Protein AF-A0A7W1N0D7-F1 (afdb_monomer_lite)

Radius of gyration: 19.61 Å; chains: 1; bounding box: 54×35×54 Å

Foldseek 3Di:
DFPLLLLLVVLLVCVVVDPAAEAEGERPPQQLHPWFWKWFAAPQGHIYTYTLAASCASNSVSRHHTPWMFRLNVFPQFAPPDDSHCCVRGTGVSLRVCVRVPDDRPNRHHTDDSVPGHHDDDDDWDDDDVDIRWDFSDADPVRDTDTPPPPPPPVPPPDDDDPDPDDDDDPPPDPPDDD

pLDDT: mean 85.43, std 19.37, range [36.5, 98.88]

Structure (mmCIF, N/CA/C/O backbone):
data_AF-A0A7W1N0D7-F1
#
_entry.id   AF-A0A7W1N0D7-F1
#
loop_
_atom_site.group_PDB
_atom_site.id
_atom_site.type_symbol
_atom_site.label_atom_id
_atom_site.label_alt_id
_atom_site.label_comp_id
_atom_site.label_asym_id
_atom_site.label_entity_id
_atom_site.label_seq_id
_atom_site.pdbx_PDB_ins_code
_atom_site.Cartn_x
_atom_site.Cartn_y
_atom_site.Cartn_z
_atom_site.occupancy
_atom_site.B_iso_or_equiv
_atom_site.auth_seq_id
_atom_site.auth_comp_id
_atom_site.auth_asym_id
_atom_site.auth_atom_id
_atom_site.pdbx_PDB_model_num
ATOM 1 N N . ARG A 1 1 ? 9.810 10.603 13.939 1.00 48.31 1 ARG A N 1
ATOM 2 C CA . ARG A 1 1 ? 8.700 9.659 14.224 1.00 48.31 1 ARG A CA 1
ATOM 3 C C . ARG A 1 1 ? 7.966 9.456 12.907 1.00 48.31 1 ARG A C 1
ATOM 5 O O . ARG A 1 1 ? 7.463 10.435 12.378 1.00 48.31 1 ARG A O 1
ATOM 12 N N . HIS A 1 2 ? 8.008 8.263 12.324 1.00 62.00 2 HIS A N 1
ATOM 13 C CA . HIS A 1 2 ? 7.472 8.038 10.980 1.00 62.00 2 HIS A CA 1
ATOM 14 C C . HIS A 1 2 ? 6.020 7.571 11.059 1.00 62.00 2 HIS A C 1
ATOM 16 O O . HIS A 1 2 ? 5.681 6.726 11.882 1.00 62.00 2 HIS A O 1
ATOM 22 N N . ALA A 1 3 ? 5.156 8.186 10.255 1.00 88.25 3 ALA A N 1
ATOM 23 C CA . ALA A 1 3 ? 3.706 8.131 10.410 1.00 88.25 3 ALA A CA 1
ATOM 24 C C . ALA A 1 3 ? 3.054 7.059 9.516 1.00 88.25 3 ALA A C 1
ATOM 26 O O . ALA A 1 3 ? 1.999 7.303 8.942 1.00 88.25 3 ALA A O 1
ATOM 27 N N . VAL A 1 4 ? 3.682 5.881 9.387 1.00 94.25 4 VAL A N 1
ATOM 28 C CA . VAL A 1 4 ? 3.226 4.793 8.495 1.00 94.25 4 VAL A CA 1
ATOM 29 C C . VAL A 1 4 ? 1.788 4.375 8.824 1.00 94.25 4 VAL A C 1
ATOM 31 O O . VAL A 1 4 ? 0.926 4.389 7.952 1.00 94.25 4 VAL A O 1
ATOM 34 N N . ARG A 1 5 ? 1.490 4.135 10.110 1.00 92.25 5 ARG A N 1
ATOM 35 C CA . ARG A 1 5 ? 0.125 3.856 10.592 1.00 92.25 5 ARG A CA 1
ATOM 36 C C . ARG A 1 5 ? -0.861 4.968 10.254 1.00 92.25 5 ARG A C 1
ATOM 38 O O . ARG A 1 5 ? -1.961 4.684 9.802 1.00 92.25 5 ARG A O 1
ATOM 45 N N . SER A 1 6 ? -0.482 6.228 10.454 1.00 91.75 6 SER A N 1
ATOM 46 C CA . SER A 1 6 ? -1.364 7.355 10.135 1.00 91.75 6 SER A CA 1
ATOM 47 C C . SER A 1 6 ? -1.637 7.448 8.634 1.00 91.75 6 SER A C 1
ATOM 49 O O . SER A 1 6 ? -2.770 7.703 8.248 1.00 91.75 6 SER A O 1
ATOM 51 N N . ALA A 1 7 ? -0.637 7.193 7.790 1.00 95.31 7 ALA A N 1
ATOM 52 C CA . ALA A 1 7 ? -0.799 7.177 6.341 1.00 95.31 7 ALA A CA 1
ATOM 53 C C . ALA A 1 7 ? -1.690 6.024 5.861 1.00 95.31 7 ALA A C 1
ATOM 55 O O . ALA A 1 7 ? -2.559 6.258 5.029 1.00 95.31 7 ALA A O 1
ATOM 56 N N . ALA A 1 8 ? -1.561 4.829 6.445 1.00 95.81 8 ALA A N 1
ATOM 57 C CA . ALA A 1 8 ? -2.468 3.718 6.163 1.00 95.81 8 ALA A CA 1
ATOM 58 C C . ALA A 1 8 ? -3.924 4.056 6.534 1.00 95.81 8 ALA A C 1
ATOM 60 O O . ALA A 1 8 ? -4.847 3.780 5.772 1.00 95.81 8 ALA A O 1
ATOM 61 N N . VAL A 1 9 ? -4.141 4.720 7.680 1.00 92.69 9 VAL A N 1
ATOM 62 C CA . VAL A 1 9 ? -5.474 5.200 8.093 1.00 92.69 9 VAL A CA 1
ATOM 63 C C . VAL A 1 9 ? -6.018 6.240 7.109 1.00 92.69 9 VAL A C 1
ATOM 65 O O . VAL A 1 9 ? -7.194 6.184 6.756 1.00 92.69 9 VAL A O 1
ATOM 68 N N . VAL A 1 10 ? -5.178 7.174 6.648 1.00 93.69 10 VAL A N 1
ATOM 69 C CA . VAL A 1 10 ? -5.566 8.150 5.619 1.00 93.69 10 VAL A CA 1
ATOM 70 C C . VAL A 1 10 ? -5.966 7.430 4.334 1.00 93.69 10 VAL A C 1
ATOM 72 O O . VAL A 1 10 ? -7.068 7.674 3.852 1.00 93.69 10 VAL A O 1
ATOM 75 N N . LEU A 1 11 ? -5.136 6.511 3.829 1.00 96.19 11 LEU A N 1
ATOM 76 C CA . LEU A 1 11 ? -5.413 5.730 2.621 1.00 96.19 11 LEU A CA 1
ATOM 77 C C . LEU A 1 11 ? -6.764 5.012 2.713 1.00 96.19 11 LEU A C 1
ATOM 79 O O . LEU A 1 11 ? -7.623 5.222 1.860 1.00 96.19 11 LEU A O 1
ATOM 83 N N . ARG A 1 12 ? -6.993 4.249 3.789 1.00 94.12 12 ARG A N 1
ATOM 84 C CA . ARG A 1 12 ? -8.263 3.552 4.053 1.00 94.12 12 ARG A CA 1
ATOM 85 C C . ARG A 1 12 ? -9.478 4.476 3.965 1.00 94.12 12 ARG A C 1
ATOM 87 O O . ARG A 1 12 ? -10.528 4.074 3.468 1.00 94.12 12 ARG A O 1
ATOM 94 N N . ASN A 1 13 ? -9.353 5.697 4.479 1.00 91.56 13 ASN A N 1
ATOM 95 C CA . ASN A 1 13 ? -10.459 6.647 4.546 1.00 91.56 13 ASN A CA 1
ATOM 96 C C . ASN A 1 13 ? -10.733 7.352 3.212 1.00 91.56 13 ASN A C 1
ATOM 98 O O . ASN A 1 13 ? -11.862 7.788 2.998 1.00 91.56 13 ASN A O 1
ATOM 102 N N . VAL A 1 14 ? -9.733 7.479 2.332 1.00 93.94 14 VAL A N 1
ATOM 103 C CA . VAL A 1 14 ? -9.869 8.222 1.067 1.00 93.94 14 VAL A CA 1
ATOM 104 C C . VAL A 1 14 ? -10.066 7.323 -0.150 1.00 93.94 14 VAL A C 1
ATOM 106 O O . VAL A 1 14 ? -10.741 7.753 -1.078 1.00 93.94 14 VAL A O 1
ATOM 109 N N . ILE A 1 15 ? -9.535 6.093 -0.148 1.00 95.75 15 ILE A N 1
ATOM 110 C CA . ILE A 1 15 ? -9.438 5.240 -1.348 1.00 95.75 15 ILE A CA 1
ATOM 111 C C . ILE A 1 15 ? -10.792 5.010 -2.033 1.00 95.75 15 ILE A C 1
ATOM 113 O O . ILE A 1 15 ? -10.902 5.172 -3.239 1.00 95.75 15 ILE A O 1
ATOM 117 N N . GLY A 1 16 ? -11.859 4.779 -1.260 1.00 93.06 16 GLY A N 1
ATOM 118 C CA . GLY A 1 16 ? -13.208 4.563 -1.800 1.00 93.06 16 GLY A CA 1
ATOM 119 C C . GLY A 1 16 ? -13.891 5.804 -2.394 1.00 93.06 16 GLY A C 1
ATOM 120 O O . GLY A 1 16 ? -15.019 5.695 -2.866 1.00 93.06 16 GLY A O 1
ATOM 121 N N . TYR A 1 17 ? -13.253 6.976 -2.331 1.00 94.94 17 TYR A N 1
ATOM 122 C CA . TYR A 1 17 ? -13.722 8.220 -2.951 1.00 94.94 17 TYR A CA 1
ATOM 123 C C . TYR A 1 17 ? -12.875 8.633 -4.158 1.00 94.94 17 TYR A C 1
ATOM 125 O O . TYR A 1 17 ? -13.212 9.611 -4.829 1.00 94.94 17 TYR A O 1
ATOM 133 N N . LEU A 1 18 ? -11.762 7.942 -4.411 1.00 95.31 18 LEU A N 1
ATOM 134 C CA . LEU A 1 18 ? -10.909 8.222 -5.555 1.00 95.31 18 LEU A CA 1
ATOM 135 C C . LEU A 1 18 ? -11.495 7.564 -6.815 1.00 95.31 18 LEU A C 1
ATOM 137 O O . LEU A 1 18 ? -12.186 6.549 -6.715 1.00 95.31 18 LEU A O 1
ATOM 141 N N . PRO A 1 19 ? -11.252 8.132 -8.009 1.00 94.69 19 PRO A N 1
ATOM 142 C CA . PRO A 1 19 ? -11.519 7.427 -9.254 1.00 94.69 19 PRO A CA 1
ATOM 143 C C . PRO A 1 19 ? -10.720 6.128 -9.305 1.00 94.69 19 PRO A C 1
ATOM 145 O O . PRO A 1 19 ? -9.609 6.070 -8.773 1.00 94.69 19 PRO A O 1
ATOM 148 N N . SER A 1 20 ? -11.265 5.136 -10.004 1.00 94.88 20 SER A N 1
ATOM 149 C CA . SER A 1 20 ? -10.561 3.874 -10.176 1.00 94.88 20 SER A CA 1
ATOM 150 C C . SER A 1 20 ? -9.245 4.060 -10.922 1.00 94.88 20 SER A C 1
ATOM 152 O O . SER A 1 20 ? -9.197 4.784 -11.924 1.00 94.88 20 SER A O 1
ATOM 154 N N . GLY A 1 21 ? -8.176 3.440 -10.425 1.00 96.12 21 GLY A N 1
ATOM 155 C CA . GLY A 1 21 ? -6.868 3.529 -11.058 1.00 96.12 21 GLY A CA 1
ATOM 156 C C . GLY A 1 21 ? -5.704 3.015 -10.215 1.00 96.12 21 GLY A C 1
ATOM 157 O O . GLY A 1 21 ? -5.812 2.051 -9.459 1.00 96.12 21 GLY A O 1
ATOM 158 N N . VAL A 1 22 ? -4.549 3.656 -10.412 1.00 98.38 22 VAL A N 1
ATOM 159 C CA . VAL A 1 22 ? -3.286 3.312 -9.750 1.00 98.38 22 VAL A CA 1
ATOM 160 C C . VAL A 1 22 ? -2.954 4.366 -8.698 1.00 98.38 22 VAL A C 1
ATOM 162 O O . VAL A 1 22 ? -2.768 5.540 -9.022 1.00 98.38 22 VAL A O 1
ATOM 165 N N . HIS A 1 23 ? -2.823 3.947 -7.441 1.00 98.38 23 HIS A N 1
ATOM 166 C CA . HIS A 1 23 ? -2.577 4.828 -6.301 1.00 98.38 23 HIS A CA 1
ATOM 167 C C . HIS A 1 23 ? -1.169 4.628 -5.759 1.00 98.38 23 HIS A C 1
ATOM 169 O O . HIS A 1 23 ? -0.808 3.550 -5.286 1.00 98.38 23 HIS A O 1
ATOM 175 N N . VAL A 1 24 ? -0.371 5.694 -5.786 1.00 98.38 24 VAL A N 1
ATOM 176 C CA . VAL A 1 24 ? 0.975 5.700 -5.207 1.00 98.38 24 VAL A CA 1
ATOM 177 C C . VAL A 1 24 ? 0.912 6.231 -3.785 1.00 98.38 24 VAL A C 1
ATOM 179 O O . VAL A 1 24 ? 0.523 7.378 -3.561 1.00 98.38 24 VAL A O 1
ATOM 182 N N . VAL A 1 25 ? 1.350 5.426 -2.820 1.00 98.00 25 VAL A N 1
ATOM 183 C CA . VAL A 1 25 ? 1.358 5.808 -1.404 1.00 98.00 25 VAL A CA 1
ATOM 184 C C . VAL A 1 25 ? 2.742 5.564 -0.830 1.00 98.00 25 VAL A C 1
ATOM 186 O O . VAL A 1 25 ? 3.207 4.432 -0.731 1.00 98.00 25 VAL A O 1
ATOM 189 N N . VAL A 1 26 ? 3.421 6.645 -0.441 1.00 96.75 26 VAL A N 1
ATOM 190 C CA . VAL A 1 26 ? 4.816 6.586 0.010 1.00 96.75 26 VAL A CA 1
ATOM 191 C C . VAL A 1 26 ? 4.965 7.295 1.348 1.00 96.75 26 VAL A C 1
ATOM 193 O O . VAL A 1 26 ? 5.045 8.518 1.427 1.00 96.75 26 VAL A O 1
ATOM 196 N N . VAL A 1 27 ? 5.068 6.499 2.409 1.00 96.25 27 VAL A N 1
ATOM 197 C CA . VAL A 1 27 ? 5.656 6.907 3.688 1.00 96.25 27 VAL A CA 1
ATOM 198 C C . VAL A 1 27 ? 6.704 5.865 4.026 1.00 96.25 27 VAL A C 1
ATOM 200 O O . VAL A 1 27 ? 6.386 4.791 4.528 1.00 96.25 27 VAL A O 1
ATOM 203 N N . ASP A 1 28 ? 7.951 6.171 3.681 1.00 94.88 28 ASP A N 1
ATOM 204 C CA . ASP A 1 28 ? 9.024 5.184 3.645 1.00 94.88 28 ASP A CA 1
ATOM 205 C C . ASP A 1 28 ? 10.217 5.597 4.514 1.00 94.88 28 ASP A C 1
ATOM 207 O O . ASP A 1 28 ? 11.200 6.152 4.022 1.00 94.88 28 ASP A O 1
ATOM 211 N N . PRO A 1 29 ? 10.149 5.354 5.831 1.00 91.69 29 PRO A N 1
ATOM 212 C CA . PRO A 1 29 ? 11.291 5.578 6.712 1.00 91.69 29 PRO A CA 1
ATOM 213 C C . PRO A 1 29 ? 12.457 4.622 6.476 1.00 91.69 29 PRO A C 1
ATOM 215 O O . PRO A 1 29 ? 13.553 4.868 6.966 1.00 91.69 29 PRO A O 1
ATOM 218 N N . GLN A 1 30 ? 12.198 3.529 5.762 1.00 86.75 30 GLN A N 1
ATOM 219 C CA . GLN A 1 30 ? 13.128 2.445 5.487 1.00 86.75 30 GLN A CA 1
ATOM 220 C C . GLN A 1 30 ? 13.653 2.533 4.044 1.00 86.75 30 GLN A C 1
ATOM 222 O O . GLN A 1 30 ? 14.113 1.536 3.486 1.00 86.75 30 GLN A O 1
ATOM 227 N N . VAL A 1 31 ? 13.582 3.713 3.417 1.00 91.88 31 VAL A N 1
ATOM 228 C CA . VAL A 1 31 ? 14.103 3.923 2.063 1.00 91.88 31 VAL A CA 1
ATOM 229 C C . VAL A 1 31 ? 15.593 3.576 2.006 1.00 91.88 31 VAL A C 1
ATOM 231 O O . VAL A 1 31 ? 16.339 3.848 2.947 1.00 91.88 31 VAL A O 1
ATOM 234 N N . GLY A 1 32 ? 16.011 2.919 0.924 1.00 79.44 32 GLY A N 1
ATOM 235 C CA . GLY A 1 32 ? 17.392 2.456 0.761 1.00 79.44 32 GLY A CA 1
ATOM 236 C C . GLY A 1 32 ? 17.784 1.247 1.614 1.00 79.44 32 GLY A C 1
ATOM 237 O O . GLY A 1 32 ? 18.962 0.902 1.641 1.00 79.44 32 GLY A O 1
ATOM 238 N N . THR A 1 33 ? 16.837 0.610 2.311 1.00 86.69 33 THR A N 1
ATOM 239 C CA . THR A 1 33 ? 17.065 -0.650 3.040 1.00 86.69 33 THR A CA 1
ATOM 240 C C . THR A 1 33 ? 16.535 -1.861 2.258 1.00 86.69 33 THR A C 1
ATOM 242 O O . THR A 1 33 ? 16.055 -1.719 1.137 1.00 86.69 33 THR A O 1
ATOM 245 N N . GLU A 1 34 ? 16.573 -3.045 2.876 1.00 86.06 34 GLU A N 1
ATOM 246 C CA . GLU A 1 34 ? 16.102 -4.329 2.326 1.00 86.06 34 GLU A CA 1
ATOM 247 C C . GLU A 1 34 ? 14.568 -4.445 2.178 1.00 86.06 34 GLU A C 1
ATOM 249 O O . GLU A 1 34 ? 14.066 -5.473 1.724 1.00 86.06 34 GLU A O 1
ATOM 254 N N . ARG A 1 35 ? 13.786 -3.428 2.571 1.00 92.75 35 ARG A N 1
ATOM 255 C CA . ARG A 1 35 ? 12.319 -3.477 2.440 1.00 92.75 35 ARG A CA 1
ATOM 256 C C . ARG A 1 35 ? 11.903 -3.535 0.964 1.00 92.75 35 ARG A C 1
ATOM 258 O O . ARG A 1 35 ? 12.368 -2.737 0.145 1.00 92.75 35 ARG A O 1
ATOM 265 N N . ARG A 1 36 ? 10.960 -4.418 0.628 1.00 95.88 36 ARG A N 1
ATOM 266 C CA . ARG A 1 36 ? 10.466 -4.581 -0.750 1.00 95.88 36 ARG A CA 1
ATOM 267 C C . ARG A 1 36 ? 9.715 -3.339 -1.230 1.00 95.88 36 ARG A C 1
ATOM 269 O O . ARG A 1 36 ? 9.078 -2.625 -0.450 1.00 95.88 36 ARG A O 1
ATOM 276 N N . ALA A 1 37 ? 9.800 -3.042 -2.520 1.00 97.56 37 ALA A N 1
ATOM 277 C CA . ALA A 1 37 ? 8.855 -2.177 -3.218 1.00 97.56 37 ALA A CA 1
ATOM 278 C C . ALA A 1 37 ? 7.771 -3.062 -3.828 1.00 97.56 37 ALA A C 1
ATOM 280 O O . ALA A 1 37 ? 8.110 -4.029 -4.503 1.00 97.56 37 ALA A O 1
ATOM 281 N N . VAL A 1 38 ? 6.498 -2.742 -3.604 1.00 98.62 38 VAL A N 1
ATOM 282 C CA . VAL A 1 38 ? 5.386 -3.584 -4.056 1.00 98.62 38 VAL A CA 1
ATOM 283 C C . VAL A 1 38 ? 4.391 -2.813 -4.910 1.00 98.62 38 VAL A C 1
ATOM 285 O O . VAL A 1 38 ? 4.164 -1.617 -4.710 1.00 98.62 38 VAL A O 1
ATOM 288 N N . ALA A 1 39 ? 3.809 -3.528 -5.865 1.00 98.75 39 ALA A N 1
ATOM 289 C CA . ALA A 1 39 ? 2.582 -3.164 -6.552 1.00 98.75 39 ALA A CA 1
ATOM 290 C C . ALA A 1 39 ? 1.588 -4.316 -6.376 1.00 98.75 39 ALA A C 1
ATOM 292 O O . ALA A 1 39 ? 1.982 -5.479 -6.444 1.00 98.75 39 ALA A O 1
ATOM 293 N N . LEU A 1 40 ? 0.323 -4.008 -6.123 1.00 98.69 40 LEU A N 1
ATOM 294 C CA . LEU A 1 40 ? -0.707 -5.018 -5.899 1.00 98.69 40 LEU A CA 1
ATOM 295 C C . LEU A 1 40 ? -2.028 -4.612 -6.532 1.00 98.69 40 LEU A C 1
ATOM 297 O O . LEU A 1 40 ? -2.291 -3.421 -6.695 1.00 98.69 40 LEU A O 1
ATOM 301 N N . ARG A 1 41 ? -2.846 -5.607 -6.860 1.00 98.62 41 ARG A N 1
ATOM 302 C CA . ARG A 1 41 ? -4.221 -5.444 -7.329 1.00 98.62 41 ARG A CA 1
ATOM 303 C C . ARG A 1 41 ? -5.179 -5.883 -6.232 1.00 98.62 41 ARG A C 1
ATOM 305 O O . ARG A 1 41 ? -4.998 -6.953 -5.645 1.00 98.62 41 ARG A O 1
ATOM 312 N N . CYS A 1 42 ? -6.190 -5.067 -5.981 1.00 98.31 42 CYS A N 1
ATOM 313 C CA . CYS A 1 42 ? -7.257 -5.358 -5.038 1.00 98.31 42 CYS A CA 1
ATOM 314 C C . CYS A 1 42 ? -8.434 -6.091 -5.701 1.00 98.31 42 CYS A C 1
ATOM 316 O O . CYS A 1 42 ? -8.546 -6.110 -6.929 1.00 98.31 42 CYS A O 1
ATOM 318 N N . GLU A 1 43 ? -9.340 -6.661 -4.901 1.00 97.31 43 GLU A N 1
ATOM 319 C CA . GLU A 1 43 ? -10.561 -7.312 -5.414 1.00 97.31 43 GLU A CA 1
ATOM 320 C C . GLU A 1 43 ? -11.468 -6.362 -6.211 1.00 97.31 43 GLU A C 1
ATOM 322 O O . GLU A 1 43 ? -12.054 -6.764 -7.216 1.00 97.31 43 GLU A O 1
ATOM 327 N N . ASP A 1 44 ? -11.571 -5.097 -5.796 1.00 95.62 44 ASP A N 1
ATOM 328 C CA . ASP A 1 44 ? -12.348 -4.067 -6.499 1.00 95.62 44 ASP A CA 1
ATOM 329 C C . ASP A 1 44 ? -11.667 -3.521 -7.770 1.00 95.62 44 ASP A C 1
ATOM 331 O O . ASP A 1 44 ? -12.249 -2.697 -8.477 1.00 95.62 44 ASP A O 1
ATOM 335 N N . GLY A 1 45 ? -10.471 -4.019 -8.095 1.00 96.31 45 GLY A N 1
ATOM 336 C CA . GLY A 1 45 ? -9.706 -3.661 -9.286 1.00 96.31 45 GLY A CA 1
ATOM 337 C C . GLY A 1 45 ? -8.708 -2.521 -9.089 1.00 96.31 45 GLY A C 1
ATOM 338 O O . GLY A 1 45 ? -7.896 -2.298 -9.990 1.00 96.31 45 GLY A O 1
ATOM 339 N N . GLU A 1 46 ? -8.710 -1.842 -7.936 1.00 97.88 46 GLU A N 1
ATOM 340 C CA . GLU A 1 46 ? -7.725 -0.800 -7.640 1.00 97.88 46 GLU A CA 1
ATOM 341 C C . GLU A 1 46 ? -6.303 -1.369 -7.608 1.00 97.88 46 GLU A C 1
ATOM 343 O O . GLU A 1 46 ? -6.069 -2.492 -7.152 1.00 97.88 46 GLU A O 1
ATOM 348 N N . ILE A 1 47 ? -5.330 -0.578 -8.062 1.00 98.62 47 ILE A N 1
ATOM 349 C CA . ILE A 1 47 ? -3.913 -0.939 -7.987 1.00 98.62 47 ILE A CA 1
ATOM 350 C C . ILE A 1 47 ? -3.220 -0.026 -6.983 1.00 98.62 47 ILE A C 1
ATOM 352 O O . ILE A 1 47 ? -3.270 1.197 -7.106 1.00 98.62 47 ILE A O 1
ATOM 356 N N . LEU A 1 48 ? -2.529 -0.605 -6.004 1.00 98.75 48 LEU A N 1
ATOM 357 C CA . LEU A 1 48 ? -1.758 0.140 -5.008 1.00 98.75 48 LEU A CA 1
ATOM 358 C C . LEU A 1 48 ? -0.260 -0.070 -5.234 1.00 98.75 48 LEU A C 1
ATOM 360 O O . LEU A 1 48 ? 0.186 -1.198 -5.430 1.00 98.75 48 LEU A O 1
ATOM 364 N N . VAL A 1 49 ? 0.525 1.007 -5.174 1.00 98.88 49 VAL A N 1
ATOM 365 C CA . VAL A 1 49 ? 1.986 0.982 -5.352 1.00 98.88 49 VAL A CA 1
ATOM 366 C C . VAL A 1 49 ? 2.663 1.701 -4.187 1.00 98.88 49 VAL A C 1
ATOM 368 O O . VAL A 1 49 ? 2.330 2.846 -3.871 1.00 98.88 49 VAL A O 1
ATOM 371 N N . GLY A 1 50 ? 3.644 1.059 -3.550 1.00 98.44 50 GLY A N 1
ATOM 372 C CA . GLY A 1 50 ? 4.312 1.636 -2.384 1.00 98.44 50 GLY A CA 1
ATOM 373 C C . GLY A 1 50 ? 5.317 0.714 -1.686 1.00 98.44 50 GLY A C 1
ATOM 374 O O . GLY A 1 50 ? 5.627 -0.375 -2.173 1.00 98.44 50 GLY A O 1
ATOM 375 N N . PRO A 1 51 ? 5.900 1.164 -0.561 1.00 98.06 51 PRO A N 1
ATOM 376 C CA . PRO A 1 51 ? 6.802 0.349 0.242 1.00 98.06 51 PRO A CA 1
ATOM 377 C C . PRO A 1 51 ? 6.042 -0.762 0.973 1.00 98.06 51 PRO A C 1
ATOM 379 O O . PRO A 1 51 ? 4.969 -0.533 1.530 1.00 98.06 51 PRO A O 1
ATOM 382 N N . ASP A 1 52 ? 6.648 -1.944 1.044 1.00 97.81 52 ASP A N 1
ATOM 383 C CA . ASP A 1 52 ? 6.152 -3.064 1.843 1.00 97.81 52 ASP A CA 1
ATOM 384 C C . ASP A 1 52 ? 6.514 -2.875 3.323 1.00 97.81 52 ASP A C 1
ATOM 386 O O . ASP A 1 52 ? 7.463 -3.450 3.853 1.00 97.81 52 ASP A O 1
ATOM 390 N N . ASN A 1 53 ? 5.815 -1.944 3.968 1.00 96.69 53 ASN A N 1
ATOM 391 C CA . ASN A 1 53 ? 5.993 -1.601 5.381 1.00 96.69 53 ASN A CA 1
ATOM 392 C C . ASN A 1 53 ? 4.655 -1.455 6.125 1.00 96.69 53 ASN A C 1
ATOM 394 O O . ASN A 1 53 ? 4.595 -0.859 7.201 1.00 96.69 53 ASN A O 1
ATOM 398 N N . GLY A 1 54 ? 3.572 -1.945 5.517 1.00 97.19 54 GLY A N 1
ATOM 399 C CA .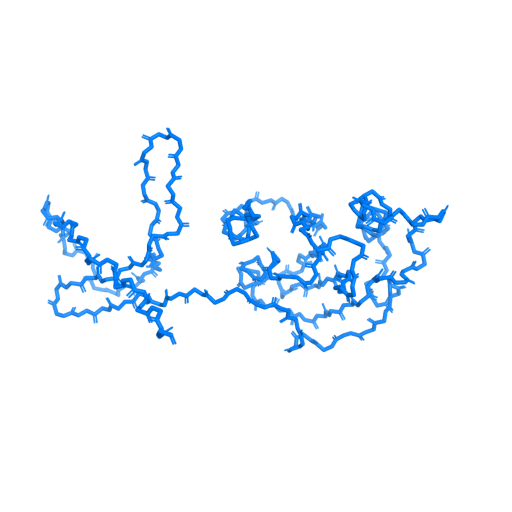 GLY A 1 54 ? 2.214 -1.833 6.034 1.00 97.19 54 GLY A CA 1
ATOM 400 C C . GLY A 1 54 ? 1.454 -0.577 5.623 1.00 97.19 54 GLY A C 1
ATOM 401 O O . GLY A 1 54 ? 0.254 -0.514 5.879 1.00 97.19 54 GLY A O 1
ATOM 402 N N . VAL A 1 55 ? 2.065 0.407 4.949 1.00 97.75 55 VAL A N 1
ATOM 403 C CA . VAL A 1 55 ? 1.350 1.643 4.568 1.00 97.75 55 VAL A CA 1
ATOM 404 C C . VAL A 1 55 ? 0.133 1.392 3.667 1.00 97.75 55 VAL A C 1
ATOM 406 O O . VAL A 1 55 ? -0.843 2.135 3.737 1.00 97.75 55 VAL A O 1
ATOM 409 N N . LEU A 1 56 ? 0.174 0.338 2.850 1.00 98.38 56 LEU A N 1
ATOM 410 C CA . LEU A 1 56 ? -0.904 -0.019 1.928 1.00 98.38 56 LEU A CA 1
ATOM 411 C C . LEU A 1 56 ? -1.992 -0.891 2.582 1.00 98.38 56 LEU A C 1
ATOM 413 O O . LEU A 1 56 ? -3.070 -1.029 2.009 1.00 98.38 56 LEU A O 1
ATOM 417 N N . SER A 1 57 ? -1.738 -1.430 3.783 1.00 97.88 57 SER A N 1
ATOM 418 C CA . SER A 1 57 ? -2.512 -2.546 4.349 1.00 97.88 57 SER A CA 1
ATOM 419 C C . SER A 1 57 ? -3.992 -2.270 4.532 1.00 97.88 57 SER A C 1
ATOM 421 O O . SER A 1 57 ? -4.857 -2.903 3.933 1.00 97.88 57 SER A O 1
ATOM 423 N N . LEU A 1 58 ? -4.275 -1.203 5.262 1.00 96.00 58 LEU A N 1
ATOM 424 C CA . LEU A 1 58 ? -5.636 -0.745 5.497 1.00 96.00 58 LEU A CA 1
ATOM 425 C C . LEU A 1 58 ? -6.337 -0.258 4.213 1.00 96.00 58 LEU A C 1
ATOM 427 O O . LEU A 1 58 ? -7.563 -0.139 4.187 1.00 96.00 58 LEU A O 1
ATOM 431 N N . GLY A 1 59 ? -5.567 0.059 3.166 1.00 96.94 59 GLY A N 1
ATOM 432 C CA . GLY A 1 59 ? -6.078 0.408 1.844 1.00 96.94 59 GLY A CA 1
ATOM 433 C C . GLY A 1 59 ? -6.618 -0.813 1.112 1.00 96.94 59 GLY A C 1
ATOM 434 O O . GLY A 1 59 ? -7.787 -0.812 0.738 1.00 96.94 59 GLY A O 1
ATOM 435 N N . TRP A 1 60 ? -5.814 -1.873 0.967 1.00 97.56 60 TRP A N 1
ATOM 436 C CA . TRP A 1 60 ? -6.278 -3.085 0.283 1.00 97.56 60 TRP A CA 1
ATOM 437 C C . TRP A 1 60 ? -7.398 -3.789 1.051 1.00 97.56 60 TRP A C 1
ATOM 439 O O . TRP A 1 60 ? -8.328 -4.291 0.432 1.00 97.56 60 TRP A O 1
ATOM 449 N N . GLU A 1 61 ? -7.388 -3.753 2.389 1.00 95.75 61 GLU A N 1
ATOM 450 C CA . GLU A 1 61 ? -8.502 -4.256 3.207 1.00 95.75 61 GLU A CA 1
ATOM 451 C C . GLU A 1 61 ? -9.815 -3.543 2.865 1.00 95.75 61 GLU A C 1
ATOM 453 O O . GLU A 1 61 ? -10.876 -4.161 2.770 1.00 95.75 61 GLU A O 1
ATOM 458 N N . ARG A 1 62 ? -9.759 -2.221 2.651 1.00 94.62 62 ARG A N 1
ATOM 459 C CA . ARG A 1 62 ? -10.934 -1.437 2.256 1.00 94.62 62 ARG A CA 1
ATOM 460 C C . ARG A 1 62 ? -11.416 -1.788 0.849 1.00 94.62 62 ARG A C 1
ATOM 462 O O . ARG A 1 62 ? -12.616 -1.649 0.599 1.00 94.62 62 ARG A O 1
ATOM 469 N N . CYS A 1 63 ? -10.506 -2.225 -0.009 1.00 96.31 63 CYS A N 1
ATOM 470 C CA . CYS A 1 63 ? -10.732 -2.617 -1.396 1.00 96.31 63 CYS A CA 1
ATOM 471 C C . CYS A 1 63 ? -11.074 -4.111 -1.576 1.00 96.31 63 CYS A C 1
ATOM 473 O O . CYS A 1 63 ? -11.115 -4.601 -2.701 1.00 96.31 63 CYS A O 1
ATOM 475 N N . GLY A 1 64 ? -11.332 -4.841 -0.482 1.00 95.75 64 GLY A N 1
ATOM 476 C CA . GLY A 1 64 ? -11.767 -6.245 -0.507 1.00 95.75 64 GLY A CA 1
ATOM 477 C C . GLY A 1 64 ? -10.651 -7.277 -0.320 1.00 95.75 64 GLY A C 1
ATOM 478 O O . GLY A 1 64 ? -10.941 -8.451 -0.149 1.00 95.75 64 GLY A O 1
ATOM 479 N N . GLY A 1 65 ? -9.387 -6.857 -0.252 1.00 97.56 65 GLY A N 1
ATOM 480 C CA . GLY A 1 65 ? -8.232 -7.751 -0.152 1.00 97.56 65 GLY A CA 1
ATOM 481 C C . GLY A 1 65 ? -7.353 -7.694 -1.396 1.00 97.56 65 GLY A C 1
ATOM 482 O O . GLY A 1 65 ? -7.601 -6.902 -2.303 1.00 97.56 65 GLY A O 1
ATOM 483 N N . VAL A 1 66 ? -6.297 -8.507 -1.413 1.00 98.50 66 VAL A N 1
ATOM 484 C CA . VAL A 1 66 ? -5.288 -8.537 -2.481 1.00 98.50 66 VAL A CA 1
ATOM 485 C C . VAL A 1 66 ? -5.493 -9.777 -3.346 1.00 98.50 66 VAL A C 1
ATOM 487 O O . VAL A 1 66 ? -5.505 -10.889 -2.826 1.00 98.50 66 VAL A O 1
ATOM 490 N N . VAL A 1 67 ? -5.611 -9.590 -4.662 1.00 98.00 67 VAL A N 1
ATOM 491 C CA . VAL A 1 67 ? -5.718 -10.696 -5.635 1.00 98.00 67 VAL A CA 1
ATOM 492 C C . VAL A 1 67 ? -4.384 -11.033 -6.296 1.00 98.00 67 VAL A C 1
ATOM 494 O O . VAL A 1 67 ? -4.167 -12.164 -6.720 1.00 98.00 67 VAL A O 1
ATOM 497 N N . GLU A 1 68 ? -3.486 -10.055 -6.396 1.00 98.25 68 GLU A N 1
ATOM 498 C CA . GLU A 1 68 ? -2.182 -10.192 -7.041 1.00 98.25 68 GLU A CA 1
ATOM 499 C C . GLU A 1 68 ? -1.197 -9.226 -6.379 1.00 98.25 68 GLU A C 1
ATOM 501 O O . GLU A 1 68 ? -1.522 -8.052 -6.193 1.00 98.25 68 GLU A O 1
ATOM 506 N N . ALA A 1 69 ? 0.001 -9.700 -6.034 1.00 98.62 69 ALA A N 1
ATOM 507 C CA . ALA A 1 69 ? 1.067 -8.888 -5.458 1.00 98.62 69 ALA A CA 1
ATOM 508 C C . ALA A 1 69 ? 2.387 -9.126 -6.197 1.00 98.62 69 ALA A C 1
ATOM 510 O O . ALA A 1 69 ? 2.757 -10.259 -6.501 1.00 98.62 69 ALA A O 1
ATOM 511 N N . ILE A 1 70 ? 3.110 -8.044 -6.474 1.00 98.69 70 ILE A N 1
ATOM 512 C CA . ILE A 1 70 ? 4.348 -8.046 -7.250 1.00 98.69 70 ILE A CA 1
ATOM 513 C C . ILE A 1 70 ? 5.417 -7.257 -6.501 1.00 98.69 70 ILE A C 1
ATOM 515 O O . ILE A 1 70 ? 5.221 -6.099 -6.131 1.00 98.69 70 ILE A O 1
ATOM 519 N N . ASP A 1 71 ? 6.584 -7.868 -6.330 1.00 98.44 71 ASP A N 1
ATOM 520 C CA . ASP A 1 71 ? 7.814 -7.201 -5.925 1.00 98.44 71 ASP A CA 1
ATOM 521 C C . ASP A 1 71 ? 8.395 -6.434 -7.123 1.00 98.44 71 ASP A C 1
ATOM 523 O O . ASP A 1 71 ? 8.984 -7.006 -8.049 1.00 98.44 71 ASP A O 1
ATOM 527 N N . VAL A 1 72 ? 8.228 -5.113 -7.090 1.00 98.25 72 VAL A N 1
ATOM 528 C CA . VAL A 1 72 ? 8.669 -4.166 -8.122 1.00 98.25 72 VAL A CA 1
ATOM 529 C C . VAL A 1 72 ? 10.034 -3.550 -7.805 1.00 98.25 72 VAL A C 1
ATOM 531 O O . VAL A 1 72 ? 10.469 -2.616 -8.480 1.00 98.25 72 VAL A O 1
ATOM 534 N N . SER A 1 73 ? 10.767 -4.079 -6.815 1.00 96.00 73 SER A N 1
ATOM 535 C CA . SER A 1 73 ? 12.090 -3.559 -6.427 1.00 96.00 73 SER A CA 1
ATOM 536 C C . SER A 1 73 ? 13.083 -3.565 -7.591 1.00 96.00 73 SER A C 1
ATOM 538 O O . SER A 1 73 ? 13.948 -2.694 -7.676 1.00 96.00 73 SER A O 1
ATOM 540 N N . ARG A 1 74 ? 12.945 -4.526 -8.514 1.00 95.75 74 ARG A N 1
ATOM 541 C CA . ARG A 1 74 ? 13.733 -4.654 -9.753 1.00 95.75 74 ARG A CA 1
ATOM 542 C C . ARG A 1 74 ? 12.878 -4.519 -11.015 1.00 95.75 74 ARG A C 1
ATOM 544 O O . ARG A 1 74 ? 13.179 -5.152 -12.021 1.00 95.75 74 ARG A O 1
ATOM 551 N N . SER A 1 75 ? 11.808 -3.730 -10.945 1.00 97.44 75 SER A N 1
ATOM 552 C CA . SER A 1 75 ? 10.916 -3.521 -12.084 1.00 97.44 75 SER A CA 1
ATOM 553 C C . SER A 1 75 ? 11.670 -3.032 -13.325 1.00 97.44 75 SER A C 1
ATOM 555 O O . SER A 1 75 ? 12.512 -2.140 -13.184 1.00 97.44 75 SER A O 1
ATOM 557 N N . PRO A 1 76 ? 11.340 -3.518 -14.537 1.00 97.19 76 PRO A N 1
ATOM 558 C CA . PRO A 1 76 ? 11.867 -2.949 -15.778 1.00 97.19 76 PRO A CA 1
ATOM 559 C C . PRO A 1 76 ? 11.408 -1.500 -16.010 1.00 97.19 76 PRO A C 1
ATOM 561 O O . PRO A 1 76 ? 12.001 -0.796 -16.822 1.00 97.19 76 PRO A O 1
ATOM 564 N N . HIS A 1 77 ? 10.374 -1.040 -15.298 1.00 96.94 77 HIS A N 1
ATOM 565 C CA . HIS A 1 77 ? 9.852 0.323 -15.401 1.00 96.94 77 HIS A CA 1
ATOM 566 C C . HIS A 1 77 ? 10.549 1.319 -14.468 1.00 96.94 77 HIS A C 1
ATOM 568 O O . HIS A 1 77 ? 10.263 2.509 -14.546 1.00 96.94 77 HIS A O 1
ATOM 574 N N . ARG A 1 78 ? 11.438 0.878 -13.567 1.00 96.06 78 ARG A N 1
ATOM 575 C CA . ARG A 1 78 ? 12.146 1.787 -12.651 1.00 96.06 78 ARG A CA 1
ATOM 576 C C . ARG A 1 78 ? 13.164 2.655 -13.400 1.00 96.06 78 ARG A C 1
ATOM 578 O O . ARG A 1 78 ? 13.679 2.268 -14.446 1.00 96.06 78 ARG A O 1
ATOM 585 N N . LEU A 1 79 ? 13.495 3.813 -12.839 1.00 96.12 79 LEU A N 1
ATOM 586 C CA . LEU A 1 79 ? 14.585 4.646 -13.344 1.00 96.12 79 LEU A CA 1
ATOM 587 C C . LEU A 1 79 ? 15.938 4.073 -12.922 1.00 96.12 79 LEU A C 1
ATOM 589 O O . LEU A 1 79 ? 16.087 3.556 -11.816 1.00 96.12 79 LEU A O 1
ATOM 593 N N . GLU A 1 80 ? 16.938 4.237 -13.785 1.00 92.62 80 GLU A N 1
ATOM 594 C CA . GLU A 1 80 ? 18.333 3.943 -13.466 1.00 92.62 80 GLU A CA 1
ATOM 595 C C . GLU A 1 80 ? 19.185 5.214 -13.605 1.00 92.62 80 GLU A C 1
ATOM 597 O O . GLU A 1 80 ? 19.054 5.928 -14.605 1.00 92.62 80 GLU A O 1
ATOM 602 N N . PRO A 1 81 ? 20.076 5.509 -12.641 1.00 92.88 81 PRO A N 1
ATOM 603 C CA . PRO A 1 81 ? 20.313 4.768 -11.396 1.00 92.88 81 PRO A CA 1
ATOM 604 C C . PRO A 1 81 ? 19.230 5.017 -10.325 1.00 92.88 81 PRO A C 1
ATOM 606 O O . PRO A 1 81 ? 18.691 6.119 -10.223 1.00 92.88 81 PRO A O 1
ATOM 609 N N . VAL A 1 82 ? 18.974 4.024 -9.466 1.00 93.06 82 VAL A N 1
ATOM 610 C CA . VAL A 1 82 ? 18.069 4.168 -8.305 1.00 93.06 82 VAL A CA 1
ATOM 611 C C . VAL A 1 82 ? 18.769 4.888 -7.142 1.00 93.06 82 VAL A C 1
ATOM 613 O O . VAL A 1 82 ? 19.816 4.451 -6.662 1.00 93.06 82 VAL A O 1
ATOM 616 N N . SER A 1 83 ? 18.185 5.984 -6.644 1.00 91.44 83 SER A N 1
ATOM 617 C CA . SER A 1 83 ? 18.679 6.702 -5.463 1.00 91.44 83 SER A CA 1
ATOM 618 C C . SER A 1 83 ? 18.395 5.948 -4.168 1.00 91.44 83 SER A C 1
ATOM 620 O O . SER A 1 83 ? 17.262 5.549 -3.920 1.00 91.44 83 SER A O 1
ATOM 622 N N . ALA A 1 84 ? 19.377 5.901 -3.265 1.00 89.81 84 ALA A N 1
ATOM 623 C CA . ALA A 1 84 ? 19.216 5.312 -1.934 1.00 89.81 84 ALA A CA 1
ATOM 624 C C . ALA A 1 84 ? 18.161 6.009 -1.049 1.00 89.81 84 ALA A C 1
ATOM 626 O O . ALA A 1 84 ? 17.718 5.429 -0.066 1.00 89.81 84 ALA A O 1
ATOM 627 N N . THR A 1 85 ? 17.758 7.248 -1.349 1.00 90.06 85 THR A N 1
ATOM 628 C CA . THR A 1 85 ? 16.848 8.024 -0.484 1.00 90.06 85 THR A CA 1
ATOM 629 C C . THR A 1 85 ? 15.564 8.471 -1.172 1.00 90.06 85 THR A C 1
ATOM 631 O O . THR A 1 85 ? 14.740 9.133 -0.541 1.00 90.06 85 THR A O 1
ATOM 634 N N . PHE A 1 86 ? 15.354 8.117 -2.447 1.00 92.75 86 PHE A N 1
ATOM 635 C CA . PHE A 1 86 ? 14.251 8.676 -3.236 1.00 92.75 86 PHE A CA 1
ATOM 636 C C . PHE A 1 86 ? 13.513 7.659 -4.124 1.00 92.75 86 PHE A C 1
ATOM 638 O O . PHE A 1 86 ? 13.143 7.947 -5.263 1.00 92.75 86 PHE A O 1
ATOM 645 N N . HIS A 1 87 ? 13.198 6.482 -3.565 1.00 95.88 87 HIS A N 1
ATOM 646 C CA . HIS A 1 87 ? 12.424 5.430 -4.251 1.00 95.88 87 HIS A CA 1
ATOM 647 C C . HIS A 1 87 ? 11.021 5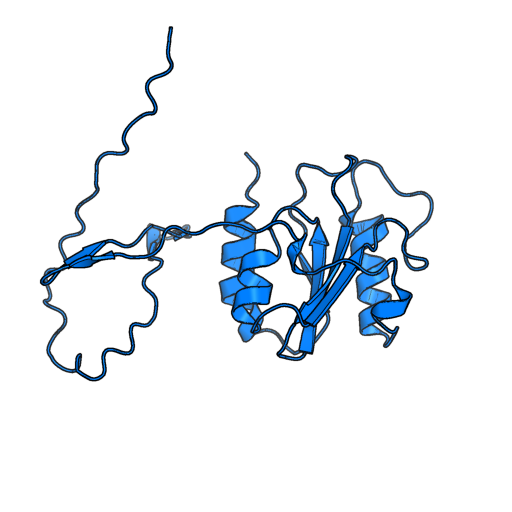.879 -4.709 1.00 95.88 87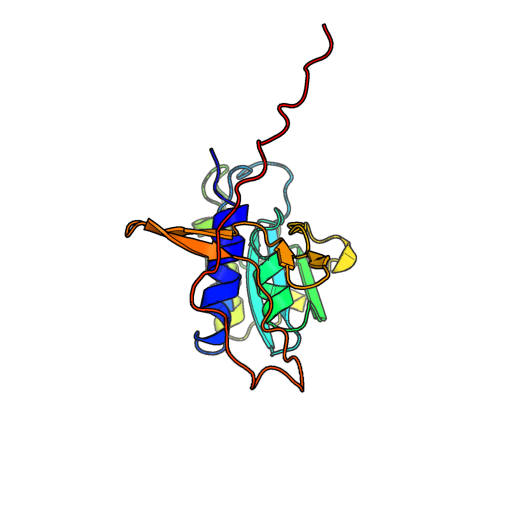 HIS A C 1
ATOM 649 O O . HIS A 1 87 ? 10.474 5.296 -5.640 1.00 95.88 87 HIS A O 1
ATOM 655 N N . GLY A 1 88 ? 10.460 6.942 -4.114 1.00 95.75 88 GLY A N 1
ATOM 656 C CA . GLY A 1 88 ? 9.259 7.634 -4.608 1.00 95.75 88 GLY A CA 1
ATOM 657 C C . GLY A 1 88 ? 9.336 7.988 -6.089 1.00 95.75 88 GLY A C 1
ATOM 658 O O . GLY A 1 88 ? 8.460 7.617 -6.864 1.00 95.75 88 GLY A O 1
ATOM 659 N N . ARG A 1 89 ? 10.414 8.672 -6.473 1.00 96.44 89 ARG A N 1
ATOM 660 C CA . ARG A 1 89 ? 10.668 9.106 -7.850 1.00 96.44 89 ARG A CA 1
ATOM 661 C C . ARG A 1 89 ? 11.215 7.980 -8.711 1.00 96.44 89 ARG A C 1
ATOM 663 O O . ARG A 1 89 ? 10.841 7.890 -9.869 1.00 96.44 89 ARG A O 1
ATOM 670 N N . ASP A 1 90 ? 12.114 7.171 -8.157 1.00 97.19 90 ASP A N 1
ATOM 671 C CA . ASP A 1 90 ? 12.928 6.262 -8.972 1.00 97.19 90 ASP A CA 1
ATOM 672 C C . ASP A 1 90 ? 12.268 4.902 -9.201 1.00 97.19 90 ASP A C 1
ATOM 674 O O . ASP A 1 90 ? 12.561 4.246 -10.194 1.00 97.19 90 ASP A O 1
ATOM 678 N N . VAL A 1 91 ? 11.368 4.476 -8.312 1.00 97.69 91 VAL A N 1
ATOM 679 C CA . VAL A 1 91 ? 10.720 3.158 -8.382 1.00 97.69 91 VAL A CA 1
ATOM 680 C C . VAL A 1 91 ? 9.207 3.310 -8.464 1.00 97.69 91 VAL A C 1
ATOM 682 O O . VAL A 1 91 ? 8.603 2.903 -9.448 1.00 97.69 91 VAL A O 1
ATOM 685 N N . PHE A 1 92 ? 8.579 3.932 -7.466 1.00 98.38 92 PHE A N 1
ATOM 686 C CA . PHE A 1 92 ? 7.121 3.902 -7.338 1.00 98.38 92 PHE A CA 1
ATOM 687 C C . PHE A 1 92 ? 6.398 4.703 -8.424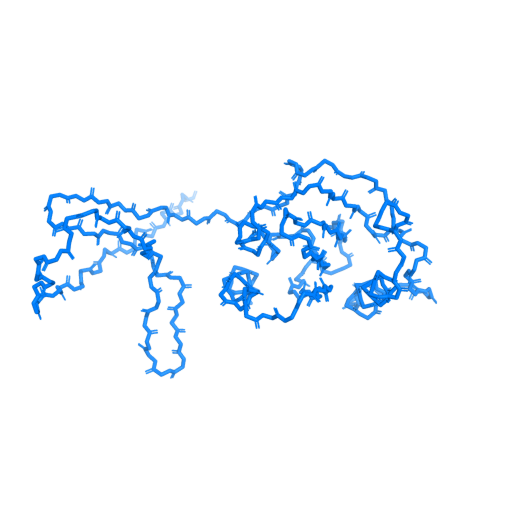 1.00 98.38 92 PHE A C 1
ATOM 689 O O . PHE A 1 92 ? 5.498 4.174 -9.069 1.00 98.38 92 PHE A O 1
ATOM 696 N N . ALA A 1 93 ? 6.799 5.956 -8.652 1.00 98.31 93 ALA A N 1
ATO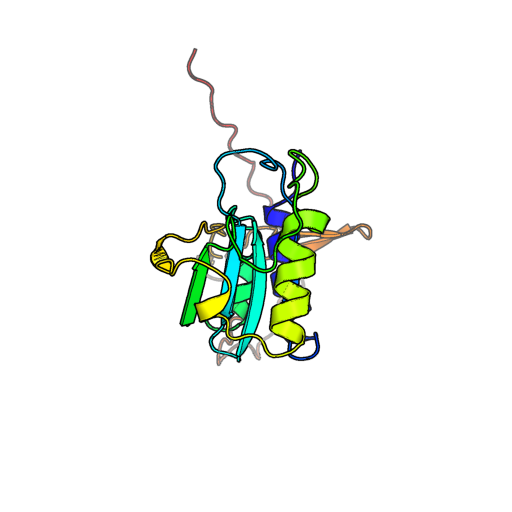M 697 C CA . ALA A 1 93 ? 6.185 6.811 -9.664 1.00 98.31 93 ALA A CA 1
ATOM 698 C C . ALA A 1 93 ? 6.255 6.235 -11.095 1.00 98.31 93 ALA A C 1
ATOM 700 O O . ALA A 1 93 ? 5.212 6.190 -11.747 1.00 98.31 93 ALA A O 1
ATOM 701 N N . PRO A 1 94 ? 7.413 5.772 -11.610 1.00 98.31 94 PRO A N 1
ATOM 702 C CA . PRO A 1 94 ? 7.487 5.272 -12.981 1.00 98.31 94 PRO A CA 1
ATOM 703 C C . PRO A 1 94 ? 6.817 3.898 -13.150 1.00 98.31 94 PRO A C 1
ATOM 705 O O . PRO A 1 94 ? 6.182 3.670 -14.177 1.00 98.31 94 PRO A O 1
ATOM 708 N N . VAL A 1 95 ? 6.849 3.027 -12.131 1.00 98.62 95 VAL A N 1
ATOM 709 C CA . VAL A 1 95 ? 6.058 1.781 -12.121 1.00 98.62 95 VAL A CA 1
ATOM 710 C C . VAL A 1 95 ? 4.568 2.096 -12.200 1.00 98.62 95 VAL A C 1
ATOM 712 O O . VAL A 1 95 ? 3.868 1.561 -13.054 1.00 98.62 95 VAL A O 1
ATOM 715 N N . ALA A 1 96 ? 4.079 3.008 -11.360 1.00 98.56 96 ALA A N 1
ATOM 716 C CA . ALA A 1 96 ? 2.674 3.393 -11.374 1.00 98.56 96 ALA A CA 1
ATOM 717 C C . ALA A 1 96 ? 2.255 4.047 -12.696 1.00 98.56 96 ALA A C 1
ATOM 719 O O . ALA A 1 96 ? 1.162 3.778 -13.184 1.00 98.56 96 ALA A O 1
ATOM 720 N N . ALA A 1 97 ? 3.124 4.863 -13.299 1.00 98.50 97 ALA A N 1
ATOM 721 C CA . ALA A 1 97 ? 2.870 5.461 -14.605 1.00 98.50 97 ALA A CA 1
ATOM 722 C C . ALA A 1 97 ? 2.752 4.402 -15.713 1.00 98.50 97 ALA A C 1
ATOM 724 O O . ALA A 1 97 ? 1.857 4.503 -16.548 1.00 98.50 97 ALA A O 1
ATOM 725 N N . ALA A 1 98 ? 3.611 3.376 -15.707 1.00 98.44 98 ALA A N 1
ATOM 726 C CA . ALA A 1 98 ? 3.528 2.270 -16.659 1.00 98.44 98 ALA A CA 1
ATOM 727 C C . ALA A 1 98 ? 2.220 1.477 -16.496 1.00 98.44 98 ALA A C 1
ATOM 729 O O . ALA A 1 98 ? 1.523 1.237 -17.479 1.00 98.44 98 ALA A O 1
ATOM 730 N N . LEU A 1 99 ? 1.842 1.146 -15.257 1.00 98.44 99 LEU A N 1
ATOM 731 C CA . LEU A 1 99 ? 0.584 0.452 -14.956 1.00 98.44 99 LEU A CA 1
ATOM 732 C C . LEU A 1 99 ? -0.636 1.290 -15.366 1.00 98.44 99 LEU A C 1
ATOM 734 O O . LEU A 1 99 ? -1.558 0.783 -15.997 1.00 98.44 99 LEU A O 1
ATOM 738 N N . ALA A 1 100 ? -0.617 2.597 -15.094 1.00 98.00 100 ALA A N 1
ATOM 739 C CA . ALA A 1 100 ? -1.676 3.515 -15.513 1.00 98.00 100 ALA A CA 1
ATOM 740 C C . ALA A 1 100 ? -1.762 3.670 -17.044 1.00 98.00 100 ALA A C 1
ATOM 742 O O . ALA A 1 100 ? -2.827 3.987 -17.570 1.00 98.00 100 ALA A O 1
ATOM 743 N N . ALA A 1 101 ? -0.660 3.432 -17.762 1.00 98.00 101 ALA A N 1
ATOM 744 C CA . ALA A 1 101 ? -0.616 3.395 -19.223 1.00 98.00 101 ALA A CA 1
ATOM 745 C C . ALA A 1 101 ? -1.048 2.039 -19.819 1.00 98.00 101 ALA A C 1
ATOM 747 O O . ALA A 1 101 ? -1.059 1.898 -21.042 1.00 98.00 101 ALA A O 1
ATOM 748 N N . GLY A 1 102 ? -1.420 1.063 -18.982 1.00 97.12 102 GLY A N 1
ATOM 749 C CA . GLY A 1 102 ? -1.917 -0.247 -19.406 1.00 97.12 102 GLY A CA 1
ATOM 750 C C . GLY A 1 102 ? -0.870 -1.360 -19.427 1.00 97.12 102 GLY A C 1
ATOM 751 O O . GLY A 1 102 ? -1.120 -2.388 -20.048 1.00 97.12 102 GLY A O 1
ATOM 752 N N . ALA A 1 103 ? 0.291 -1.181 -18.786 1.00 97.69 103 ALA A N 1
ATOM 753 C CA . ALA A 1 103 ? 1.205 -2.299 -18.558 1.00 97.69 103 ALA A CA 1
ATOM 754 C C . ALA A 1 103 ? 0.556 -3.352 -17.644 1.00 97.69 103 ALA A C 1
ATOM 756 O O . ALA A 1 103 ? -0.140 -3.011 -16.682 1.00 97.69 103 ALA A O 1
ATOM 757 N N . GLU A 1 104 ? 0.817 -4.627 -17.923 1.00 97.69 104 GLU A N 1
ATOM 758 C CA . GLU A 1 104 ? 0.318 -5.729 -17.106 1.00 97.69 104 GLU A CA 1
ATOM 759 C C . GLU A 1 104 ? 1.044 -5.781 -15.758 1.00 97.69 104 GLU A C 1
ATOM 761 O O . GLU A 1 104 ? 2.271 -5.676 -15.683 1.00 97.69 104 GLU A O 1
ATOM 766 N N . LEU A 1 105 ? 0.289 -5.978 -14.672 1.00 97.94 105 LEU A N 1
ATOM 767 C CA . LEU A 1 105 ? 0.854 -5.998 -13.318 1.00 97.94 105 LEU A CA 1
ATOM 768 C C . LEU A 1 105 ? 1.903 -7.110 -13.164 1.00 97.94 105 LEU A C 1
ATOM 770 O O . LEU A 1 105 ? 2.995 -6.853 -12.657 1.00 97.94 105 LEU A O 1
ATOM 774 N N . ALA A 1 106 ? 1.620 -8.300 -13.696 1.00 97.62 106 ALA A N 1
ATOM 775 C CA . ALA A 1 106 ? 2.527 -9.446 -13.698 1.00 97.62 106 ALA A CA 1
ATOM 776 C C . ALA A 1 106 ? 3.887 -9.173 -14.373 1.00 97.62 106 ALA A C 1
ATOM 778 O O . ALA A 1 106 ? 4.879 -9.821 -14.039 1.00 97.62 106 ALA A O 1
ATOM 779 N N . GLU A 1 107 ? 3.961 -8.215 -15.302 1.00 96.62 107 GLU A N 1
ATOM 780 C CA . GLU A 1 107 ? 5.199 -7.850 -16.005 1.00 96.62 107 GLU A CA 1
ATOM 781 C C . GLU A 1 107 ? 6.021 -6.794 -15.247 1.00 96.62 107 GLU A C 1
ATOM 783 O O . GLU A 1 107 ? 7.196 -6.569 -15.548 1.00 96.62 107 GLU A O 1
ATOM 788 N N . ALA A 1 108 ? 5.439 -6.165 -14.221 1.00 97.25 108 ALA A N 1
ATOM 789 C CA . ALA A 1 108 ? 6.087 -5.095 -13.475 1.00 97.25 108 ALA A CA 1
ATOM 790 C C . ALA A 1 108 ? 7.207 -5.589 -12.545 1.00 97.25 108 ALA A C 1
ATOM 792 O O . ALA A 1 108 ? 7.963 -4.762 -12.029 1.00 97.25 108 ALA A O 1
ATOM 793 N N . GLY A 1 109 ? 7.349 -6.895 -12.311 1.00 97.56 109 GLY A N 1
ATOM 794 C CA . GLY A 1 109 ? 8.357 -7.424 -11.399 1.00 97.56 109 GLY A CA 1
ATOM 795 C C . GLY A 1 109 ? 8.223 -8.917 -11.119 1.00 97.56 109 GLY A C 1
ATOM 796 O O . GLY A 1 109 ? 7.814 -9.697 -11.971 1.00 97.56 109 GLY A O 1
ATOM 797 N N . ARG A 1 110 ? 8.621 -9.328 -9.913 1.00 97.94 110 ARG A N 1
ATOM 798 C CA . ARG A 1 110 ? 8.559 -10.729 -9.476 1.00 97.94 110 ARG A CA 1
ATOM 799 C C . ARG A 1 110 ? 7.272 -10.967 -8.694 1.00 97.94 110 ARG A C 1
ATOM 801 O O . ARG A 1 110 ? 6.991 -10.210 -7.772 1.00 97.94 110 ARG A O 1
ATOM 808 N N . ALA A 1 111 ? 6.553 -12.043 -8.999 1.00 98.12 111 ALA A N 1
ATOM 809 C CA . ALA A 1 111 ? 5.394 -12.455 -8.211 1.00 98.12 111 ALA A CA 1
ATOM 810 C C . ALA A 1 111 ? 5.737 -12.611 -6.719 1.00 98.12 111 ALA A C 1
ATOM 812 O O . ALA A 1 111 ? 6.804 -13.126 -6.360 1.00 98.12 111 ALA A O 1
ATOM 813 N N . LEU A 1 112 ? 4.820 -12.151 -5.874 1.00 97.19 112 LEU A N 1
ATOM 814 C CA . LEU A 1 112 ? 4.892 -12.192 -4.424 1.00 97.19 112 LEU A CA 1
ATOM 815 C C . LEU A 1 112 ? 3.606 -12.825 -3.883 1.00 97.19 112 LEU A C 1
ATOM 817 O O . LEU A 1 112 ? 2.521 -12.542 -4.386 1.00 97.19 112 LEU A O 1
ATOM 821 N N . ASP A 1 113 ? 3.731 -13.668 -2.862 1.00 97.75 113 ASP A N 1
ATOM 822 C CA . ASP A 1 113 ? 2.571 -14.191 -2.146 1.00 97.75 113 ASP A CA 1
ATOM 823 C C . ASP A 1 113 ? 1.911 -13.053 -1.336 1.00 97.75 113 ASP A C 1
ATOM 825 O O . ASP A 1 113 ? 2.606 -12.401 -0.547 1.00 97.75 113 ASP A O 1
ATOM 829 N N . PRO A 1 114 ? 0.606 -12.764 -1.519 1.00 97.19 114 PRO A N 1
ATOM 830 C CA . PRO A 1 114 ? -0.097 -11.759 -0.725 1.00 97.19 114 PRO A CA 1
ATOM 831 C C . PRO A 1 114 ? 0.026 -11.955 0.792 1.00 97.19 114 PRO A C 1
ATOM 833 O O . PRO A 1 114 ? 0.054 -10.960 1.517 1.00 97.19 114 PRO A O 1
ATOM 836 N N . ASP A 1 115 ? 0.169 -13.197 1.269 1.00 96.44 115 ASP A N 1
ATOM 837 C CA . ASP A 1 115 ? 0.320 -13.508 2.697 1.00 96.44 115 ASP A CA 1
ATOM 838 C C . ASP A 1 115 ? 1.676 -13.048 3.270 1.00 96.44 115 ASP A C 1
ATOM 840 O O . ASP A 1 115 ? 1.847 -12.937 4.485 1.00 96.44 115 ASP A O 1
ATOM 844 N N . GLU A 1 116 ? 2.654 -12.736 2.413 1.00 97.12 116 GLU A N 1
ATOM 845 C CA . GLU A 1 116 ? 3.944 -12.185 2.828 1.00 97.12 116 GLU A CA 1
ATOM 846 C C . GLU A 1 116 ? 3.931 -10.658 3.009 1.00 97.12 116 GLU A C 1
ATOM 848 O O . GLU A 1 116 ? 4.939 -10.101 3.457 1.00 97.12 116 GLU A O 1
ATOM 853 N N . LEU A 1 117 ? 2.855 -9.959 2.627 1.00 97.81 117 LEU A N 1
ATOM 854 C CA . LEU A 1 117 ? 2.781 -8.498 2.709 1.00 97.81 117 LEU A CA 1
ATOM 855 C C . LEU A 1 117 ? 2.746 -8.015 4.165 1.00 97.81 117 LEU A C 1
ATOM 857 O O . LEU A 1 117 ? 2.037 -8.552 5.015 1.00 97.81 117 LEU A O 1
ATOM 861 N N . ALA A 1 118 ? 3.481 -6.941 4.459 1.00 96.88 118 ALA A N 1
ATOM 862 C CA . ALA A 1 118 ? 3.477 -6.343 5.788 1.00 96.88 118 ALA A CA 1
ATOM 863 C C . ALA A 1 118 ? 2.106 -5.725 6.108 1.00 96.88 118 ALA A C 1
ATOM 865 O O . ALA A 1 118 ? 1.588 -4.918 5.338 1.00 96.88 118 ALA A O 1
ATOM 866 N N . VAL A 1 119 ? 1.547 -6.033 7.281 1.00 96.56 119 VAL A N 1
ATOM 867 C CA . VAL A 1 119 ? 0.217 -5.563 7.712 1.00 96.56 119 VAL A CA 1
ATOM 868 C C . VAL A 1 119 ? 0.300 -4.653 8.936 1.00 96.56 119 VAL A C 1
ATOM 870 O O . VAL A 1 119 ? 1.166 -4.813 9.798 1.00 96.56 119 VAL A O 1
ATOM 873 N N . ILE A 1 120 ? -0.605 -3.675 9.026 1.00 93.88 120 ILE A N 1
ATOM 874 C CA . ILE A 1 120 ? -0.793 -2.877 10.241 1.00 93.88 120 ILE A CA 1
ATOM 875 C C . ILE A 1 120 ? -1.964 -3.439 11.022 1.00 93.88 120 ILE A C 1
ATOM 877 O O . ILE A 1 120 ? -3.118 -3.234 10.661 1.00 93.88 120 ILE A O 1
ATOM 881 N N . GLU A 1 121 ? -1.664 -4.048 12.163 1.00 89.19 121 GLU A N 1
ATOM 882 C CA . GLU A 1 121 ? -2.701 -4.514 13.071 1.00 89.19 121 GLU A CA 1
ATOM 883 C C . GLU A 1 121 ? -3.382 -3.336 13.788 1.00 89.19 121 GLU A C 1
ATOM 885 O O . GLU A 1 121 ? -2.759 -2.464 14.424 1.00 89.19 121 GLU A O 1
ATOM 890 N N . LEU A 1 122 ? -4.707 -3.309 13.677 1.00 85.69 122 LEU A N 1
ATOM 891 C CA . LEU A 1 122 ? -5.570 -2.430 14.446 1.00 85.69 122 LEU A CA 1
ATOM 892 C C . LEU A 1 122 ? -6.216 -3.235 15.571 1.00 85.69 122 LEU A C 1
ATOM 894 O O . LEU A 1 122 ? -6.733 -4.321 15.344 1.00 85.69 122 LEU A O 1
ATOM 898 N N . GLU A 1 123 ? -6.206 -2.684 16.785 1.00 85.31 123 GLU A N 1
ATOM 899 C CA . GLU A 1 123 ? -6.934 -3.292 17.898 1.00 85.31 123 GLU A CA 1
ATOM 900 C C . GLU A 1 123 ? -8.436 -3.259 17.596 1.00 85.31 123 GLU A C 1
ATOM 902 O O . GLU A 1 123 ? -8.975 -2.213 17.234 1.00 85.31 123 GLU A O 1
ATOM 907 N N . GLU A 1 124 ? -9.112 -4.396 17.725 1.00 84.38 124 GLU A N 1
ATOM 908 C CA . GLU A 1 124 ? -10.543 -4.459 17.454 1.00 84.38 124 GLU A CA 1
ATOM 909 C C . GLU A 1 124 ? -11.368 -3.785 18.560 1.00 84.38 124 GLU A C 1
ATOM 911 O O . GLU A 1 124 ? -11.010 -3.843 19.743 1.00 84.38 124 GLU A O 1
ATOM 916 N N . PRO A 1 125 ? -12.505 -3.163 18.209 1.00 88.38 125 PRO A N 1
ATOM 917 C CA . PRO A 1 125 ? -13.409 -2.588 19.196 1.00 88.38 125 PRO A CA 1
ATOM 918 C C . PRO A 1 125 ? -14.080 -3.698 20.002 1.00 88.38 125 PRO A C 1
ATOM 920 O O . PRO A 1 125 ? -14.503 -4.709 19.444 1.00 88.38 125 PRO A O 1
ATOM 923 N N . ARG A 1 126 ? -14.237 -3.493 21.309 1.00 87.31 126 ARG A N 1
ATOM 924 C CA . ARG A 1 126 ? -14.913 -4.440 22.201 1.00 87.31 126 ARG A CA 1
ATOM 925 C C . ARG A 1 126 ? -16.293 -3.918 22.560 1.00 87.31 126 ARG A C 1
ATOM 927 O O . ARG A 1 126 ? -16.439 -2.789 23.029 1.00 87.31 126 ARG A O 1
ATOM 934 N N . VAL A 1 127 ? -17.297 -4.762 22.356 1.00 87.00 127 VAL A N 1
ATOM 935 C CA . VAL A 1 127 ? -18.686 -4.487 22.731 1.00 87.00 127 VAL A CA 1
ATOM 936 C C . VAL A 1 127 ? -18.981 -5.217 24.036 1.00 87.00 127 VAL A C 1
ATOM 938 O O . VAL A 1 127 ? -18.813 -6.433 24.113 1.00 87.00 127 VAL A O 1
ATOM 941 N N . GLY A 1 128 ? -19.396 -4.471 25.055 1.00 84.50 128 GLY A N 1
ATOM 942 C CA . GLY A 1 128 ? -19.892 -4.997 26.324 1.00 84.50 128 GLY A CA 1
ATOM 943 C C . GLY A 1 128 ? -21.362 -4.638 26.547 1.00 84.50 128 GLY A C 1
ATOM 944 O O . GLY A 1 128 ? -22.016 -4.052 25.680 1.00 84.50 128 GLY A O 1
ATOM 945 N N . ASP A 1 129 ? -21.880 -4.957 27.732 1.00 85.12 129 ASP A N 1
ATOM 946 C CA . ASP A 1 129 ? -23.260 -4.647 28.116 1.00 85.12 129 ASP A CA 1
ATOM 947 C C . ASP A 1 129 ? -23.475 -3.130 28.241 1.00 85.12 129 ASP A C 1
ATOM 949 O O . ASP A 1 129 ? -23.196 -2.516 29.268 1.00 85.12 129 ASP A O 1
ATOM 953 N N . GLY A 1 130 ? -23.974 -2.513 27.166 1.00 85.69 130 GLY A N 1
ATOM 954 C CA . GLY A 1 130 ? -24.250 -1.075 27.103 1.00 85.69 130 GLY A CA 1
ATOM 955 C C . GLY A 1 130 ? -23.016 -0.185 26.904 1.00 85.69 130 GLY A C 1
ATOM 956 O O . GLY A 1 130 ? -23.151 1.038 26.924 1.00 85.69 130 GLY A O 1
ATOM 957 N N . GLU A 1 131 ? -21.836 -0.767 26.678 1.00 86.94 131 GLU A N 1
ATOM 958 C CA . GLU A 1 131 ? -20.573 -0.040 26.510 1.00 86.94 131 GLU A CA 1
ATOM 959 C C . GLU A 1 131 ? -19.840 -0.462 25.226 1.00 86.94 131 GLU A C 1
ATOM 961 O O . GLU A 1 131 ? -19.850 -1.629 24.831 1.00 86.94 131 GLU A O 1
ATOM 966 N N . LEU A 1 132 ? -19.181 0.502 24.575 1.00 87.06 132 LEU A N 1
ATOM 967 C CA . LEU A 1 132 ? -18.297 0.281 23.429 1.00 87.06 132 LEU A CA 1
ATOM 968 C C . LEU A 1 132 ? -16.905 0.819 23.769 1.00 87.06 132 LEU A C 1
ATOM 970 O O . LEU A 1 132 ? -16.720 2.030 23.908 1.00 87.06 132 LEU A O 1
ATOM 974 N N . GLU A 1 133 ? -15.922 -0.072 23.860 1.00 89.25 133 GLU A N 1
ATOM 975 C CA . GLU A 1 133 ? -14.509 0.297 23.911 1.00 89.25 133 GLU A CA 1
ATOM 976 C C . GLU A 1 133 ? -13.951 0.280 22.480 1.00 89.25 133 GLU A C 1
ATOM 978 O O . GLU A 1 133 ? -13.923 -0.761 21.830 1.00 89.25 133 GLU A O 1
ATOM 983 N N . ALA A 1 134 ? -13.503 1.428 21.971 1.00 89.25 134 ALA A N 1
ATOM 984 C CA . ALA A 1 134 ? -12.952 1.552 20.621 1.00 89.25 134 ALA A CA 1
ATOM 985 C C . ALA A 1 134 ? -11.634 2.340 20.642 1.00 89.25 134 ALA A C 1
ATOM 987 O O . ALA A 1 134 ? -11.561 3.381 21.309 1.00 89.25 134 ALA A O 1
ATOM 988 N N . PRO A 1 135 ? -10.590 1.904 19.914 1.00 87.19 135 PRO A N 1
ATOM 989 C CA . PRO A 1 135 ? -9.338 2.640 19.874 1.00 87.19 135 PRO A CA 1
ATOM 990 C C . PRO A 1 135 ? -9.475 3.931 19.066 1.00 87.19 135 PRO A C 1
ATOM 992 O O . PRO A 1 135 ? -10.218 4.022 18.085 1.00 87.19 135 PRO A O 1
ATOM 995 N N . VAL A 1 136 ? -8.691 4.933 19.459 1.00 88.94 136 VAL A N 1
ATOM 996 C CA . VAL A 1 136 ? -8.535 6.170 18.690 1.00 88.94 136 VAL A CA 1
ATOM 997 C C . VAL A 1 136 ? -7.661 5.887 17.471 1.00 88.94 136 VAL A C 1
ATOM 999 O O . VAL A 1 136 ? -6.499 5.505 17.608 1.00 88.94 136 VAL A O 1
ATOM 1002 N N . LEU A 1 137 ? -8.208 6.101 16.276 1.00 85.38 137 LEU A N 1
ATOM 1003 C CA . LEU A 1 137 ? -7.475 5.982 15.014 1.00 85.38 137 LEU A CA 1
ATOM 1004 C C . LEU A 1 137 ? -6.708 7.254 14.678 1.00 85.38 137 LEU A C 1
ATOM 1006 O O . LEU A 1 137 ? -5.567 7.187 14.224 1.00 85.38 137 LEU A O 1
ATOM 1010 N N . ALA A 1 138 ? -7.346 8.406 14.878 1.00 85.00 138 ALA A N 1
ATOM 1011 C CA . ALA A 1 138 ? -6.784 9.699 14.525 1.00 85.00 138 ALA A CA 1
ATOM 1012 C C . ALA A 1 138 ? -7.378 10.817 15.385 1.00 85.00 138 ALA A C 1
ATOM 1014 O O . ALA A 1 138 ? -8.529 10.744 15.822 1.00 85.00 138 ALA A O 1
ATOM 1015 N N . VAL A 1 139 ? -6.580 11.863 15.579 1.00 88.38 139 VAL A N 1
ATOM 1016 C CA . VAL A 1 139 ? -7.022 13.160 16.093 1.00 88.38 139 VAL A CA 1
ATOM 1017 C C . VAL A 1 139 ? -6.636 14.196 15.049 1.00 88.38 139 VAL A C 1
ATOM 1019 O O . VAL A 1 139 ? -5.473 14.232 14.641 1.00 88.38 139 VAL A O 1
ATOM 1022 N N . ASP A 1 140 ? -7.600 14.980 14.576 1.00 84.94 140 ASP A N 1
ATOM 1023 C CA . ASP A 1 140 ? -7.350 15.994 13.552 1.00 84.94 140 ASP A CA 1
ATOM 1024 C C . ASP A 1 140 ? -6.935 17.350 14.153 1.00 84.94 140 ASP A C 1
ATOM 1026 O O . ASP A 1 140 ? -6.906 17.542 15.371 1.00 84.94 140 ASP A O 1
ATOM 1030 N N . GLY A 1 141 ? -6.597 18.308 13.284 1.00 84.00 141 GLY A N 1
ATOM 1031 C CA . GLY A 1 141 ? -6.175 19.651 13.695 1.00 84.00 141 GLY A CA 1
ATOM 1032 C C . GLY A 1 141 ? -7.280 20.508 14.325 1.00 84.00 141 GLY A C 1
ATOM 1033 O O . GLY A 1 141 ? -6.968 21.513 14.957 1.00 84.00 141 GLY A O 1
ATOM 1034 N N . PHE A 1 142 ? -8.549 20.116 14.185 1.00 89.75 142 PHE A N 1
ATOM 1035 C CA . PHE A 1 142 ? -9.691 20.777 14.823 1.00 89.75 142 PHE A CA 1
ATOM 1036 C C . PHE A 1 142 ? -9.992 20.196 16.212 1.00 89.75 142 PHE A C 1
ATOM 1038 O O . PHE A 1 142 ? -10.792 20.762 16.955 1.00 89.75 142 PHE A O 1
ATOM 1045 N N . GLY A 1 143 ? -9.340 19.088 16.578 1.00 88.81 143 GLY A N 1
ATOM 1046 C CA . GLY A 1 143 ? -9.557 18.379 17.835 1.00 88.81 143 GLY A CA 1
ATOM 1047 C C . GLY A 1 143 ? -10.627 17.289 17.757 1.00 88.81 143 GLY A C 1
ATOM 1048 O O . GLY A 1 143 ? -11.003 16.747 18.799 1.00 88.81 143 GLY A O 1
ATOM 1049 N N . ASN A 1 144 ? -11.104 16.930 16.561 1.00 89.12 144 ASN A N 1
ATOM 1050 C CA . ASN A 1 144 ? -12.014 15.800 16.401 1.00 89.12 144 ASN A CA 1
ATOM 1051 C C . ASN A 1 144 ? -11.263 14.486 16.618 1.00 89.12 144 ASN A C 1
ATOM 1053 O O . ASN A 1 144 ? -10.112 14.326 16.206 1.00 89.12 144 ASN A O 1
ATOM 1057 N N . VAL A 1 145 ? -11.943 13.517 17.230 1.00 89.50 145 VAL A N 1
ATOM 1058 C CA . VAL A 1 145 ? -11.401 12.185 17.506 1.00 89.50 145 VAL A CA 1
ATOM 1059 C C . VAL A 1 145 ? -12.127 11.167 16.636 1.00 89.50 145 VAL A C 1
ATOM 1061 O O . VAL A 1 145 ? -13.327 10.956 16.792 1.00 89.50 145 VAL A O 1
ATOM 1064 N N . THR A 1 146 ? -11.389 10.511 15.742 1.00 86.81 146 THR A N 1
ATOM 1065 C CA . THR A 1 146 ? -11.905 9.383 14.960 1.00 86.81 146 THR A CA 1
ATOM 1066 C C . THR A 1 146 ? -11.614 8.091 15.705 1.00 86.81 146 THR A C 1
ATOM 1068 O O . THR A 1 146 ? -10.454 7.771 15.978 1.00 86.81 146 THR A O 1
ATOM 1071 N N . LEU A 1 147 ? -12.663 7.341 16.024 1.00 88.81 147 LEU A N 1
ATOM 1072 C CA . LEU A 1 147 ? -12.561 6.024 16.642 1.00 88.81 147 LEU A CA 1
ATOM 1073 C C . LEU A 1 147 ? -12.640 4.943 15.569 1.00 88.81 147 LEU A C 1
ATOM 1075 O O . LEU A 1 147 ? -13.355 5.098 14.577 1.00 88.81 147 LEU A O 1
ATOM 1079 N N . LEU A 1 148 ? -11.966 3.817 15.794 1.00 84.88 148 LEU A N 1
ATOM 1080 C CA . LEU A 1 148 ? -12.301 2.588 15.089 1.00 84.88 148 LEU A CA 1
ATOM 1081 C C . LEU A 1 148 ? -13.597 2.077 15.705 1.00 84.88 148 LEU A C 1
ATOM 1083 O O . LEU A 1 148 ? -13.591 1.182 16.522 1.00 84.88 148 LEU A O 1
ATOM 1087 N N . ALA A 1 149 ? -14.722 2.691 15.388 1.00 76.69 149 ALA A N 1
ATOM 1088 C CA . ALA A 1 149 ? -16.017 2.090 15.629 1.00 76.69 149 ALA A CA 1
ATOM 1089 C C . ALA A 1 149 ? -16.470 1.655 14.247 1.00 76.69 149 ALA A C 1
ATOM 1091 O O . ALA A 1 149 ? -16.827 2.497 13.421 1.00 76.69 149 ALA A O 1
ATOM 1092 N N . ALA A 1 150 ? -16.354 0.360 13.939 1.00 62.12 150 ALA A N 1
ATOM 1093 C CA . ALA A 1 150 ? -16.966 -0.149 12.722 1.00 62.12 150 ALA A CA 1
ATOM 1094 C C . ALA A 1 150 ? -18.421 0.338 12.697 1.00 62.12 150 ALA A C 1
ATOM 1096 O O . ALA A 1 150 ? -19.051 0.460 13.752 1.00 62.12 150 ALA A O 1
ATOM 1097 N N . SER A 1 151 ? -18.956 0.616 11.506 1.00 48.00 151 SER A N 1
ATOM 1098 C CA . SER A 1 151 ? -20.402 0.676 11.309 1.00 48.00 151 SER A CA 1
ATOM 1099 C C . SER A 1 151 ? -20.942 -0.699 11.712 1.00 48.00 151 SER A C 1
ATOM 1101 O O . SER A 1 151 ? -21.117 -1.586 10.876 1.00 48.00 151 SER A O 1
ATOM 1103 N N . MET A 1 152 ? -21.167 -0.897 13.008 1.00 47.41 152 MET A N 1
ATOM 1104 C CA . MET A 1 152 ? -22.005 -1.948 13.522 1.00 47.41 152 MET A CA 1
ATOM 1105 C C . MET A 1 152 ? -23.362 -1.627 12.925 1.00 47.41 152 MET A C 1
ATOM 1107 O O . MET A 1 152 ? -24.097 -0.779 13.426 1.00 47.41 152 MET A O 1
ATOM 1111 N N . ARG A 1 153 ? -23.674 -2.264 11.795 1.00 42.56 153 ARG A N 1
ATOM 1112 C CA . ARG A 1 153 ? -25.055 -2.460 11.380 1.00 42.56 153 ARG A CA 1
ATOM 1113 C C . ARG A 1 153 ? -25.657 -3.368 12.443 1.00 42.56 153 ARG A C 1
ATOM 1115 O O . ARG A 1 153 ? -25.789 -4.565 12.238 1.00 42.56 153 ARG A O 1
ATOM 1122 N N . THR A 1 154 ? -25.954 -2.821 13.614 1.00 37.81 154 THR A N 1
ATOM 1123 C CA . THR A 1 154 ? -26.897 -3.426 14.537 1.00 37.81 154 THR A CA 1
ATOM 1124 C C . THR A 1 154 ? -28.238 -3.393 13.810 1.00 37.81 154 THR A C 1
ATOM 1126 O O . THR A 1 154 ? -28.727 -2.304 13.499 1.00 37.81 154 THR A O 1
ATOM 1129 N N . PRO A 1 155 ? -28.876 -4.542 13.522 1.00 38.09 155 PRO A N 1
ATOM 1130 C CA . PRO A 1 155 ? -30.215 -4.553 12.932 1.00 38.09 155 PRO A CA 1
ATOM 1131 C C . PRO A 1 155 ? -31.263 -3.861 13.827 1.00 38.09 155 PRO A C 1
ATOM 1133 O O . PRO A 1 155 ? -32.386 -3.619 13.397 1.00 38.09 155 PRO A O 1
ATOM 1136 N N . THR A 1 156 ? -30.905 -3.528 15.071 1.00 37.25 156 THR A N 1
ATOM 1137 C CA . THR A 1 156 ? -31.814 -3.082 16.131 1.00 37.25 156 THR A CA 1
ATOM 1138 C C . THR A 1 156 ? -31.546 -1.682 16.694 1.00 37.25 156 THR A C 1
ATOM 1140 O O . THR A 1 156 ? -32.348 -1.204 17.493 1.00 37.25 156 THR A O 1
ATOM 1143 N N . ALA A 1 157 ? -30.515 -0.945 16.266 1.00 40.84 157 ALA A N 1
ATOM 1144 C CA . ALA A 1 157 ? -30.244 0.388 16.823 1.00 40.84 157 ALA A CA 1
ATOM 1145 C C . ALA A 1 157 ? -31.031 1.510 16.114 1.00 40.84 157 ALA A C 1
ATOM 1147 O O . ALA A 1 157 ? -30.465 2.449 15.563 1.00 40.84 157 ALA A O 1
ATOM 1148 N N . ARG A 1 158 ? -32.368 1.427 16.146 1.00 36.50 158 ARG A N 1
ATOM 1149 C CA . ARG A 1 158 ? -33.235 2.620 16.038 1.00 36.50 158 ARG A CA 1
ATOM 1150 C C . ARG A 1 158 ? -33.555 3.232 17.403 1.00 36.50 158 ARG A C 1
ATOM 1152 O O . ARG A 1 158 ? -34.125 4.318 17.450 1.00 36.50 158 ARG A O 1
ATOM 1159 N N . SER A 1 159 ? -33.194 2.587 18.511 1.00 39.66 159 SER A N 1
ATOM 1160 C CA . SER A 1 159 ? -33.415 3.150 19.842 1.00 39.66 159 SER A CA 1
ATOM 1161 C C . SER A 1 159 ? -32.206 3.964 20.293 1.00 39.66 159 SER A C 1
ATOM 1163 O O . SER A 1 159 ? -31.183 3.402 20.670 1.00 39.66 159 SER A O 1
ATOM 1165 N N . ALA A 1 160 ? -32.373 5.285 20.219 1.00 40.03 160 ALA A N 1
ATOM 1166 C CA . ALA A 1 160 ? -31.730 6.314 21.031 1.00 40.03 160 ALA A CA 1
ATOM 1167 C C . ALA A 1 160 ? -30.280 6.037 21.460 1.00 40.03 160 ALA A C 1
ATOM 1169 O O . ALA A 1 160 ? -30.024 5.392 22.474 1.00 40.03 160 ALA A O 1
ATOM 1170 N N . TRP A 1 161 ? -29.334 6.651 20.748 1.00 42.47 161 TRP A N 1
ATOM 1171 C CA . TRP A 1 161 ? -28.041 6.979 21.339 1.00 42.47 161 TRP A CA 1
ATOM 1172 C C . TRP A 1 161 ? -28.304 7.818 22.604 1.00 42.47 161 TRP A C 1
ATOM 1174 O O . TRP A 1 161 ? -28.912 8.888 22.484 1.00 42.47 161 TRP A O 1
ATOM 1184 N N . PRO A 1 162 ? -27.924 7.374 23.816 1.00 41.03 162 PRO A N 1
ATOM 1185 C CA . PRO A 1 162 ? -28.089 8.193 25.007 1.00 41.03 162 PRO A CA 1
ATOM 1186 C C . PRO A 1 162 ? -27.253 9.461 24.834 1.00 41.03 162 PRO A C 1
ATOM 1188 O O . PRO A 1 162 ? -26.069 9.391 24.507 1.00 41.03 162 PRO A O 1
ATOM 1191 N N . SER A 1 163 ? -27.842 10.630 25.076 1.00 46.25 163 SER A N 1
ATOM 1192 C CA . SER A 1 16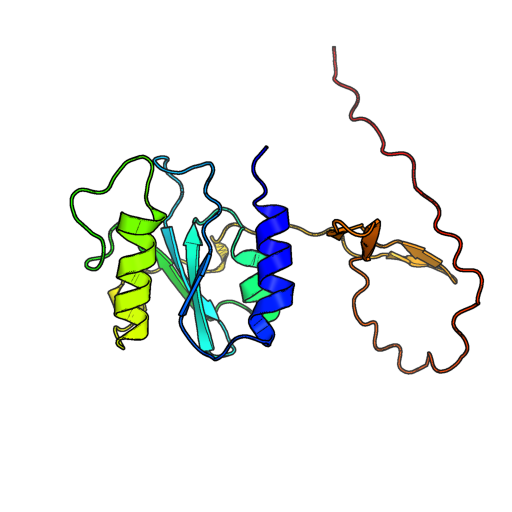3 ? -27.181 11.941 24.959 1.00 46.25 163 SER A CA 1
ATOM 1193 C C . SER A 1 163 ? -25.980 12.134 25.902 1.00 46.25 163 SER A C 1
ATOM 1195 O O . SER A 1 163 ? -25.330 13.174 25.873 1.00 46.25 163 SER A O 1
ATOM 1197 N N . THR A 1 164 ? -25.656 11.138 26.725 1.00 43.34 164 THR A N 1
ATOM 1198 C CA . THR A 1 164 ? -24.506 11.105 27.629 1.00 43.34 164 THR A CA 1
ATOM 1199 C C . THR A 1 164 ? -23.615 9.908 27.311 1.00 43.34 164 THR A C 1
ATOM 1201 O O . THR A 1 164 ? -23.539 8.949 28.077 1.00 43.34 164 THR A O 1
ATOM 1204 N N . ALA A 1 165 ? -22.923 9.956 26.174 1.00 47.53 165 ALA A N 1
ATOM 1205 C CA . ALA A 1 165 ? -21.750 9.118 25.958 1.00 47.53 165 ALA A CA 1
ATOM 1206 C C . ALA A 1 165 ? -20.597 9.681 26.807 1.00 47.53 165 ALA A C 1
ATOM 1208 O O . ALA A 1 165 ? -20.000 10.704 26.473 1.00 47.53 165 ALA A O 1
ATOM 1209 N N . ALA A 1 166 ? -20.319 9.056 27.950 1.00 51.25 166 ALA A N 1
ATOM 1210 C CA . ALA A 1 166 ? -19.177 9.422 28.777 1.00 51.25 166 ALA A CA 1
ATOM 1211 C C . ALA A 1 166 ? -17.914 8.745 28.225 1.00 51.25 166 ALA A C 1
ATOM 1213 O O . ALA A 1 166 ? -17.710 7.548 28.414 1.00 51.25 166 ALA A O 1
ATOM 1214 N N . THR A 1 167 ? -17.046 9.506 27.559 1.00 54.91 167 THR A N 1
ATOM 1215 C CA . THR A 1 167 ? -15.739 9.008 27.111 1.00 54.91 167 THR A CA 1
ATOM 1216 C C . THR A 1 167 ? -14.842 8.764 28.323 1.00 54.91 167 THR A C 1
ATOM 1218 O O . THR A 1 167 ? -14.275 9.701 28.889 1.00 54.91 167 THR A O 1
ATOM 1221 N N . ARG A 1 168 ? -14.686 7.504 28.738 1.00 57.44 168 ARG A N 1
ATOM 1222 C CA . ARG A 1 168 ? -13.708 7.125 29.766 1.00 57.44 168 ARG A CA 1
ATOM 1223 C C . ARG A 1 168 ? -12.381 6.787 29.093 1.00 57.44 168 ARG A C 1
ATOM 1225 O O . ARG A 1 168 ? -12.303 5.889 28.263 1.00 57.44 168 ARG A O 1
ATOM 1232 N N . ARG A 1 169 ? -11.314 7.504 29.455 1.00 54.12 169 ARG A N 1
ATOM 1233 C CA . ARG A 1 169 ? -9.947 7.131 29.068 1.00 54.12 169 ARG A CA 1
ATOM 1234 C C . ARG A 1 169 ? -9.473 6.018 29.998 1.00 54.12 169 ARG A C 1
ATOM 1236 O O . ARG A 1 169 ? -9.410 6.233 31.207 1.00 54.12 169 ARG A O 1
ATOM 1243 N N . ARG A 1 170 ? -9.090 4.861 29.455 1.00 51.91 170 ARG A N 1
ATOM 1244 C CA . ARG A 1 170 ? -8.245 3.927 30.209 1.00 51.91 170 ARG A CA 1
ATOM 1245 C C . ARG A 1 170 ? -6.858 4.567 30.385 1.00 51.91 170 ARG A C 1
ATOM 1247 O O . ARG A 1 170 ? -6.318 5.090 29.407 1.00 51.91 170 ARG A O 1
ATOM 1254 N N . PRO A 1 171 ? -6.270 4.565 31.594 1.00 40.72 171 PRO A N 1
ATOM 1255 C CA . PRO A 1 171 ? -4.871 4.930 31.767 1.00 40.72 171 PRO A CA 1
ATOM 1256 C C . PRO A 1 171 ? -4.008 3.997 30.914 1.00 40.72 171 PRO A C 1
ATOM 1258 O O . PRO A 1 171 ? -4.162 2.778 30.981 1.00 40.72 171 PRO A O 1
ATOM 1261 N N . CYS A 1 172 ? -3.123 4.564 30.095 1.00 42.84 172 CYS A N 1
ATOM 1262 C CA . CYS A 1 172 ? -2.175 3.782 29.311 1.00 42.84 172 CYS A CA 1
ATOM 1263 C C . CYS A 1 172 ? -1.241 3.053 30.288 1.00 42.84 172 CYS A C 1
ATOM 1265 O O . CYS A 1 172 ? -0.573 3.706 31.093 1.00 42.84 172 CYS A O 1
ATOM 1267 N N . ALA A 1 173 ? -1.216 1.719 30.268 1.00 45.75 173 ALA A N 1
ATOM 1268 C CA . ALA A 1 173 ? -0.250 0.964 31.052 1.00 45.75 173 ALA A CA 1
ATOM 1269 C C . ALA A 1 173 ? 1.136 1.185 30.434 1.00 45.75 173 ALA A C 1
ATOM 1271 O O . ALA A 1 173 ? 1.422 0.700 29.341 1.00 45.75 173 ALA A O 1
ATOM 1272 N N . SER A 1 174 ? 1.987 1.952 31.113 1.00 40.25 174 SER A N 1
ATOM 1273 C CA . SER A 1 174 ? 3.390 2.092 30.733 1.00 40.25 174 SER A CA 1
ATOM 1274 C C . SER A 1 174 ? 4.043 0.704 30.740 1.00 40.25 174 SER A C 1
ATOM 1276 O O . SER A 1 174 ? 3.942 0.018 31.764 1.00 40.25 174 SER A O 1
ATOM 1278 N N . PRO A 1 175 ? 4.729 0.267 29.668 1.00 41.72 175 PRO A N 1
ATOM 1279 C CA . PRO A 1 175 ? 5.556 -0.926 29.753 1.00 41.72 175 PRO A CA 1
ATOM 1280 C C . PRO A 1 175 ? 6.635 -0.666 30.808 1.00 41.72 175 PRO A C 1
ATOM 1282 O O . PRO A 1 175 ? 7.438 0.258 30.683 1.00 41.72 175 PRO A O 1
ATOM 1285 N N . LYS A 1 176 ? 6.608 -1.441 31.896 1.00 37.78 176 LYS A N 1
ATOM 1286 C CA . LYS A 1 176 ? 7.694 -1.457 32.875 1.00 37.78 176 LYS A CA 1
ATOM 1287 C C . LYS A 1 176 ? 8.924 -2.022 32.168 1.00 37.78 176 LYS A C 1
ATOM 1289 O O . LYS A 1 176 ? 8.935 -3.199 31.821 1.00 37.78 176 LYS A O 1
ATOM 1294 N N . THR A 1 177 ? 9.934 -1.190 31.946 1.00 36.66 177 THR A N 1
ATOM 1295 C CA . THR A 1 177 ? 11.274 -1.637 31.556 1.00 36.66 177 THR A CA 1
ATOM 1296 C C . THR A 1 177 ? 11.807 -2.569 32.654 1.00 36.66 177 THR A C 1
ATOM 1298 O O . THR A 1 177 ? 11.801 -2.154 33.818 1.00 36.66 177 THR A O 1
ATOM 1301 N N . PRO A 1 178 ? 12.225 -3.814 32.359 1.00 49.53 178 PRO A N 1
ATOM 1302 C CA . PRO A 1 178 ? 13.009 -4.583 33.313 1.00 49.53 178 PRO A CA 1
ATOM 1303 C C . PRO A 1 178 ? 14.409 -3.960 33.432 1.00 49.53 178 PRO A C 1
ATOM 1305 O O . PRO A 1 178 ? 14.931 -3.426 32.453 1.00 49.53 178 PRO A O 1
ATOM 1308 N N . ALA A 1 179 ? 14.924 -3.970 34.662 1.00 49.16 179 ALA A N 1
ATOM 1309 C CA . ALA A 1 179 ? 16.167 -3.335 35.103 1.00 49.16 179 ALA A CA 1
ATOM 1310 C C . ALA A 1 179 ? 17.427 -3.862 34.402 1.00 49.16 179 ALA A C 1
ATOM 1312 O O . ALA A 1 179 ? 17.436 -5.056 34.028 1.00 49.16 179 ALA A O 1
#

Secondary structure (DSSP, 8-state):
---HHHHHHHHHHHGGGSPSSEEE----TTTTSSPPEEEEEETTS-EEEEESSSTTHHHHHHTT-EEEEEE-TT-TTS-SSPPTT-HIIIIIHHHHHHHHTT--GGGSSEEE-GGGS---PPPPPEEETTEEE--EEEE-TT--EEE-------TTTTS---S----PPPPP-------

Sequence (179 aa):
RHAVRSAAVVLRNVIGYLPSGVHVVVVDPQVGTERRAVALRCEDGEILVGPDNGVLSLGWERCGGVVEAIDVSRSPHRLEPVSATFHGRDVFAPVAAALAAGAELAEAGRALDPDELAVIELEEPRVGDGELEAPVLAVDGFGNVTLLAASMRTPTARSAWPSTAATRRRPCASPKTPA